Protein AF-A0AAV4YTY5-F1 (afdb_monomer)

Nearest PDB structures (foldseek):
  3g6i-assembly1_A-2  TM=3.355E-01  e=2.945E+00  Bacteroides thetaiotaomicron VPI-5482
  1taf-assembly1_B  TM=5.232E-01  e=7.689E+00  Drosophila melanogaster

Structure (mmCIF, N/CA/C/O backbone):
data_AF-A0AAV4YTY5-F1
#
_entry.id   AF-A0AAV4YTY5-F1
#
loop_
_atom_site.group_PDB
_atom_site.id
_atom_site.type_symbol
_atom_site.label_atom_id
_atom_site.label_alt_id
_atom_site.label_comp_id
_atom_site.label_asym_id
_atom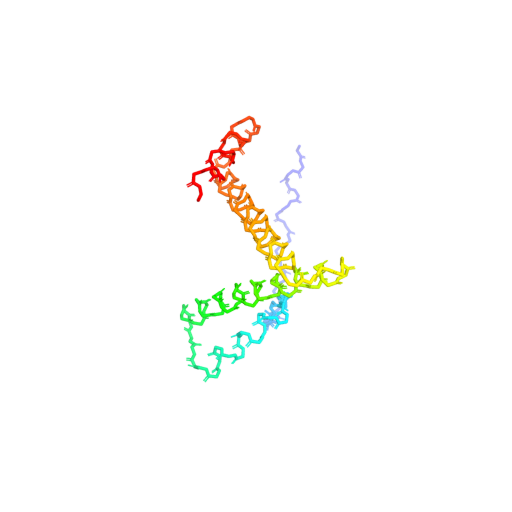_site.label_entity_id
_atom_site.label_seq_id
_atom_site.pdbx_PDB_ins_code
_atom_site.Cartn_x
_atom_site.Cartn_y
_atom_site.Cartn_z
_atom_site.occupancy
_atom_site.B_iso_or_equiv
_atom_site.auth_seq_id
_atom_site.auth_comp_id
_atom_site.auth_asym_id
_atom_site.auth_atom_id
_atom_site.pdbx_PDB_model_num
ATOM 1 N N . MET A 1 1 ? 5.985 37.096 -34.954 1.00 54.34 1 MET A N 1
ATOM 2 C CA . MET A 1 1 ? 7.313 36.922 -35.586 1.00 54.34 1 MET A CA 1
ATOM 3 C C . MET A 1 1 ? 8.450 37.209 -34.600 1.00 54.34 1 MET A C 1
ATOM 5 O O . MET A 1 1 ? 9.058 38.266 -34.652 1.00 54.34 1 MET A O 1
ATOM 9 N N . LYS A 1 2 ? 8.727 36.292 -33.664 1.00 43.59 2 LYS A N 1
ATOM 10 C CA . LYS A 1 2 ? 9.921 36.362 -32.788 1.00 43.59 2 LYS A CA 1
ATOM 11 C C . LYS A 1 2 ? 10.537 34.981 -32.494 1.00 43.59 2 LYS A C 1
ATOM 13 O O . LYS A 1 2 ? 11.501 34.878 -31.754 1.00 43.59 2 LYS A O 1
ATOM 18 N N . ARG A 1 3 ? 10.023 33.927 -33.150 1.00 52.38 3 ARG A N 1
ATOM 19 C CA . ARG A 1 3 ? 10.518 32.534 -33.108 1.00 52.38 3 ARG A CA 1
ATOM 20 C C . ARG A 1 3 ? 11.862 32.337 -33.838 1.00 52.38 3 ARG A C 1
ATOM 22 O O . ARG A 1 3 ? 12.269 31.211 -34.064 1.00 52.38 3 ARG A O 1
ATOM 29 N N . ILE A 1 4 ? 12.527 33.428 -34.221 1.00 53.62 4 ILE A N 1
ATOM 30 C CA . ILE A 1 4 ? 13.786 33.439 -34.983 1.00 53.62 4 ILE A CA 1
ATOM 31 C C . ILE A 1 4 ? 14.995 33.681 -34.054 1.00 53.62 4 ILE A C 1
ATOM 33 O O . ILE A 1 4 ? 16.130 33.455 -34.448 1.00 53.62 4 ILE A O 1
ATOM 37 N N . LEU A 1 5 ? 14.774 34.035 -32.781 1.00 43.75 5 LEU A N 1
ATOM 38 C CA . LEU A 1 5 ? 15.836 34.258 -31.793 1.00 43.75 5 LEU A CA 1
ATOM 39 C C . LEU A 1 5 ? 16.023 33.047 -30.850 1.00 43.75 5 LEU A C 1
ATOM 41 O O . LEU A 1 5 ? 16.044 33.201 -29.636 1.00 43.75 5 LEU A O 1
ATOM 45 N N . MET A 1 6 ? 16.063 31.821 -31.383 1.00 54.03 6 MET A N 1
ATOM 46 C CA . MET A 1 6 ? 16.260 30.595 -30.579 1.00 54.03 6 MET A CA 1
ATOM 47 C C . MET A 1 6 ? 17.187 29.557 -31.240 1.00 54.03 6 MET A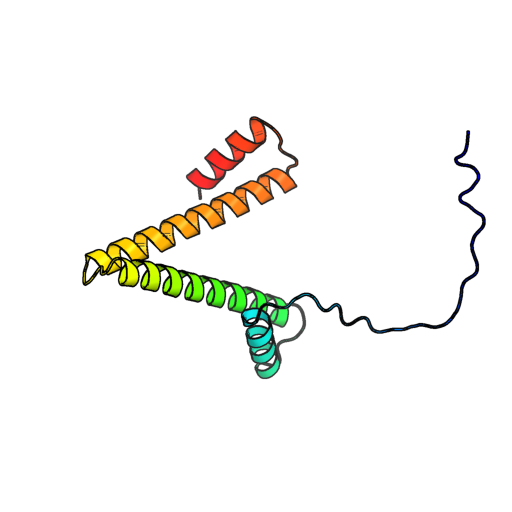 C 1
ATOM 49 O O . MET A 1 6 ? 17.064 28.366 -30.985 1.00 54.03 6 MET A O 1
ATOM 53 N N . VAL A 1 7 ? 18.124 29.983 -32.100 1.00 51.69 7 VAL A N 1
ATOM 54 C CA . VAL A 1 7 ? 19.016 29.049 -32.830 1.00 51.69 7 VAL A CA 1
ATOM 55 C C . VAL A 1 7 ? 20.488 29.505 -32.845 1.00 51.69 7 VAL A C 1
ATOM 57 O O . VAL A 1 7 ? 21.240 29.154 -33.742 1.00 51.69 7 VAL A O 1
ATOM 60 N N . LEU A 1 8 ? 20.948 30.296 -31.866 1.00 51.62 8 LEU A N 1
ATOM 61 C CA . LEU A 1 8 ? 22.332 30.813 -31.877 1.00 51.62 8 LEU A CA 1
ATOM 62 C C . LEU A 1 8 ? 23.027 30.826 -30.507 1.00 51.62 8 LEU A C 1
ATOM 64 O O . LEU A 1 8 ? 23.695 31.784 -30.135 1.00 51.62 8 LEU A O 1
ATOM 68 N N . SER A 1 9 ? 22.893 29.739 -29.748 1.00 49.25 9 SER A N 1
ATOM 69 C CA . SER A 1 9 ? 23.787 29.470 -28.613 1.00 49.25 9 SER A CA 1
ATOM 70 C C . SER A 1 9 ? 24.099 27.975 -28.530 1.00 49.25 9 SER A C 1
ATOM 72 O O . SER A 1 9 ? 23.666 27.251 -27.640 1.00 49.25 9 SER A O 1
ATOM 74 N N . LEU A 1 10 ? 24.815 27.509 -29.551 1.00 57.78 10 LEU A N 1
ATOM 75 C CA . LEU A 1 10 ? 25.596 26.279 -29.543 1.00 57.78 10 LEU A CA 1
ATOM 76 C C . LEU A 1 10 ? 27.048 26.716 -29.303 1.00 57.78 10 LEU A C 1
ATOM 78 O O . LEU A 1 10 ? 27.589 27.385 -30.176 1.00 57.78 10 LEU A O 1
ATOM 82 N N . CYS A 1 11 ? 27.600 26.424 -28.115 1.00 46.44 11 CYS A N 1
ATOM 83 C CA . CYS A 1 11 ? 29.032 26.224 -27.798 1.00 46.44 11 CYS A CA 1
ATOM 84 C C . CYS A 1 11 ? 29.306 26.369 -26.284 1.00 46.44 11 CYS A C 1
ATOM 86 O O . CYS A 1 11 ? 29.958 27.311 -25.845 1.00 46.44 11 CYS A O 1
ATOM 88 N N . VAL A 1 12 ? 28.862 25.399 -25.478 1.00 53.50 12 VAL A N 1
ATOM 89 C CA . VAL A 1 12 ? 29.547 25.063 -24.215 1.00 53.50 12 VAL A CA 1
ATOM 90 C C . VAL A 1 12 ? 29.780 23.557 -24.206 1.00 53.50 12 VAL A C 1
ATOM 92 O O . VAL A 1 12 ? 29.013 22.775 -23.655 1.00 53.50 12 VAL A O 1
ATOM 95 N N . THR A 1 13 ? 30.842 23.142 -24.888 1.00 59.75 13 THR A N 1
ATOM 96 C CA . THR A 1 13 ? 31.520 21.875 -24.625 1.00 59.75 13 THR A CA 1
ATOM 97 C C . THR A 1 13 ? 32.556 22.123 -23.535 1.00 59.75 13 THR A C 1
ATOM 99 O O . THR A 1 13 ? 33.628 22.641 -23.833 1.00 59.75 13 THR A O 1
ATOM 102 N N . VAL A 1 14 ? 32.278 21.736 -22.289 1.00 42.53 14 VAL A N 1
ATOM 103 C CA . VAL A 1 14 ? 33.346 21.294 -21.385 1.00 42.53 14 VAL A CA 1
ATOM 104 C C . VAL A 1 14 ? 32.790 20.329 -20.336 1.00 42.53 14 VAL A C 1
ATOM 106 O O . VAL A 1 14 ? 31.916 20.656 -19.543 1.00 42.53 14 VAL A O 1
ATOM 109 N N . MET A 1 15 ? 33.268 19.091 -20.432 1.00 49.72 15 MET A N 1
ATOM 110 C CA . MET A 1 15 ? 33.693 18.235 -19.327 1.00 49.72 15 MET A CA 1
ATOM 111 C C . MET A 1 15 ? 32.931 18.380 -18.000 1.00 49.72 15 MET A C 1
ATOM 113 O O . MET A 1 15 ? 33.239 19.213 -17.155 1.00 49.72 15 MET A O 1
ATOM 117 N N . GLY A 1 16 ? 31.992 17.467 -17.786 1.00 42.28 16 GLY A N 1
ATOM 118 C CA . GLY A 1 16 ? 31.318 17.298 -16.509 1.00 42.28 16 GLY A CA 1
ATOM 119 C C . GLY A 1 16 ? 30.522 16.008 -16.501 1.00 42.28 16 GLY A C 1
ATOM 120 O O . GLY A 1 16 ? 29.307 16.037 -16.347 1.00 42.28 16 GLY A O 1
ATOM 121 N N . MET A 1 17 ? 31.204 14.874 -16.691 1.00 49.19 17 MET A N 1
ATOM 122 C CA . MET A 1 17 ? 30.688 13.537 -16.378 1.00 49.1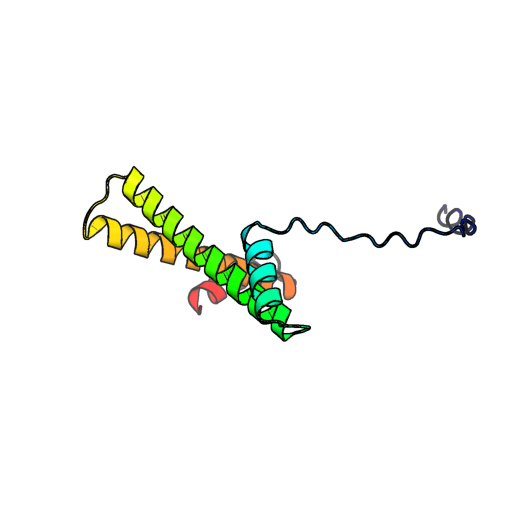9 17 MET A CA 1
ATOM 123 C C . MET A 1 17 ? 30.527 13.423 -14.850 1.00 49.19 17 MET A C 1
ATOM 125 O O . MET A 1 17 ? 31.212 12.656 -14.182 1.00 49.19 17 MET A O 1
ATOM 129 N N . GLY A 1 18 ? 29.658 14.251 -14.275 1.00 39.22 18 GLY A N 1
ATOM 130 C CA . GLY A 1 18 ? 29.126 14.040 -12.948 1.00 39.22 18 GLY A CA 1
ATOM 131 C C . GLY A 1 18 ? 28.148 12.890 -13.070 1.00 39.22 18 GLY A C 1
ATOM 132 O O . GLY A 1 18 ? 27.054 13.061 -13.604 1.00 39.22 18 GLY A O 1
ATOM 133 N N . MET A 1 19 ? 28.553 11.710 -12.602 1.00 49.56 19 MET A N 1
ATOM 134 C CA . MET A 1 19 ? 27.619 10.681 -12.165 1.00 49.56 19 MET A CA 1
ATOM 135 C C . MET A 1 19 ? 26.718 11.320 -11.109 1.00 49.56 19 MET A C 1
ATOM 137 O O . MET A 1 19 ? 27.000 11.294 -9.914 1.00 49.56 19 MET A O 1
ATOM 141 N N . GLY A 1 20 ? 25.637 11.936 -11.580 1.00 40.75 20 GLY A N 1
ATOM 142 C CA . GLY A 1 20 ? 24.466 12.199 -10.785 1.00 40.75 20 GLY A CA 1
ATOM 143 C C . GLY A 1 20 ? 23.964 10.843 -10.335 1.00 40.75 20 GLY A C 1
ATOM 144 O O . GLY A 1 20 ? 23.212 10.177 -11.045 1.00 40.75 20 GLY A O 1
ATOM 145 N N . VAL A 1 21 ? 24.392 10.421 -9.146 1.00 43.94 21 VAL A N 1
ATOM 146 C CA . VAL A 1 21 ? 23.511 9.634 -8.301 1.00 43.94 21 VAL A CA 1
ATOM 147 C C . VAL A 1 21 ? 22.249 10.474 -8.195 1.00 43.94 21 VAL A C 1
ATOM 149 O O . VAL A 1 21 ? 22.205 11.497 -7.517 1.00 43.94 21 VAL A O 1
ATOM 152 N N . ALA A 1 22 ? 21.243 10.092 -8.976 1.00 42.00 22 ALA A N 1
ATOM 153 C CA . ALA A 1 22 ? 19.888 10.519 -8.750 1.00 42.00 22 ALA A CA 1
ATOM 154 C C . ALA A 1 22 ? 19.587 10.133 -7.302 1.00 42.00 22 ALA A C 1
ATOM 156 O O . ALA A 1 22 ? 19.280 8.974 -7.014 1.00 42.00 22 ALA A O 1
ATOM 157 N N . GLN A 1 23 ? 19.719 11.092 -6.383 1.00 43.50 23 GLN A N 1
ATOM 158 C CA . GLN A 1 23 ? 19.114 11.029 -5.063 1.00 43.50 23 GLN A CA 1
ATOM 159 C C . GLN A 1 23 ? 17.606 11.113 -5.291 1.00 43.50 23 GLN A C 1
ATOM 161 O O . GLN A 1 23 ? 16.944 12.119 -5.063 1.00 43.50 23 GLN A O 1
ATOM 166 N N . SER A 1 24 ? 17.074 10.016 -5.818 1.00 45.53 24 SER A N 1
ATOM 167 C CA . SER A 1 24 ? 15.693 9.634 -5.638 1.00 45.53 24 SER A CA 1
ATOM 168 C C . SER A 1 24 ? 15.554 9.541 -4.129 1.00 45.53 24 SER A C 1
ATOM 170 O O . SER A 1 24 ? 16.303 8.782 -3.515 1.00 45.53 24 SER A O 1
ATOM 172 N N . ALA A 1 25 ? 14.696 10.358 -3.521 1.00 44.22 25 ALA A N 1
ATOM 173 C CA . ALA A 1 25 ? 14.384 10.255 -2.103 1.00 44.22 25 ALA A CA 1
ATOM 174 C C . ALA A 1 25 ? 13.873 8.830 -1.836 1.00 44.22 25 ALA A C 1
ATOM 176 O O . ALA A 1 25 ? 12.705 8.513 -2.056 1.00 44.22 25 ALA A O 1
ATOM 177 N N . THR A 1 26 ? 14.795 7.938 -1.483 1.00 55.16 26 THR A N 1
ATOM 178 C CA . THR A 1 26 ? 14.516 6.535 -1.226 1.00 55.16 26 THR A CA 1
ATOM 179 C C . THR A 1 26 ? 13.893 6.491 0.159 1.00 55.16 26 THR A C 1
ATOM 181 O O . THR A 1 26 ? 14.450 7.021 1.121 1.00 55.16 26 THR A O 1
ATOM 184 N N . SER A 1 27 ? 12.670 5.973 0.262 1.00 69.19 27 SER A N 1
ATOM 185 C CA . SER A 1 27 ? 12.040 5.789 1.567 1.00 69.19 27 SER A CA 1
ATOM 186 C C . SER A 1 27 ? 12.910 4.847 2.406 1.00 69.19 27 SER A C 1
ATOM 188 O O . SER A 1 27 ? 13.577 3.973 1.853 1.00 69.19 27 SER A O 1
ATOM 190 N N . GLY A 1 28 ? 12.908 4.987 3.738 1.00 79.06 28 GLY A N 1
ATOM 191 C CA . GLY A 1 28 ? 13.712 4.111 4.609 1.00 79.06 28 GLY A CA 1
ATOM 192 C C . GLY A 1 28 ? 13.473 2.619 4.328 1.00 79.06 28 GLY A C 1
ATOM 193 O O . GLY A 1 28 ? 14.419 1.842 4.245 1.00 79.06 28 GLY A O 1
ATOM 194 N N . ALA A 1 29 ? 12.221 2.253 4.028 1.00 82.31 29 ALA A N 1
ATOM 195 C CA . ALA A 1 29 ? 11.849 0.909 3.589 1.00 82.31 29 ALA A CA 1
ATOM 196 C C . ALA A 1 29 ? 12.518 0.495 2.266 1.00 82.31 29 ALA A C 1
ATOM 198 O O . ALA A 1 29 ? 12.949 -0.644 2.126 1.00 82.31 29 ALA A O 1
ATOM 199 N N . GLN A 1 30 ? 12.635 1.396 1.288 1.00 85.06 30 GLN A N 1
ATOM 200 C CA . GLN A 1 30 ? 13.292 1.091 0.019 1.00 85.06 30 GLN A CA 1
ATOM 201 C C . GLN A 1 30 ? 14.789 0.844 0.205 1.00 85.06 30 GLN A C 1
ATOM 203 O O . GLN A 1 30 ? 15.295 -0.144 -0.320 1.00 85.06 30 GLN A O 1
ATOM 208 N N . GLN A 1 31 ? 15.472 1.649 1.020 1.00 88.75 31 GLN A N 1
ATOM 209 C CA . GLN A 1 31 ? 16.897 1.459 1.300 1.00 88.75 31 GLN A CA 1
ATOM 210 C C . GLN A 1 31 ? 17.178 0.116 1.995 1.00 88.75 31 GLN A C 1
ATOM 212 O O . GLN A 1 31 ? 18.118 -0.595 1.637 1.00 88.75 31 GLN A O 1
ATOM 217 N N . GLU A 1 32 ? 16.325 -0.275 2.942 1.00 89.50 32 GLU A N 1
ATOM 218 C CA . GLU A 1 32 ? 16.443 -1.548 3.657 1.00 89.50 32 GLU A CA 1
ATOM 219 C C . GLU A 1 32 ? 16.130 -2.750 2.749 1.00 89.50 32 GLU A C 1
ATOM 221 O O . GLU A 1 32 ? 16.840 -3.758 2.756 1.00 89.50 32 GLU A O 1
ATOM 226 N N . CYS A 1 33 ? 15.124 -2.624 1.882 1.00 91.94 33 CYS A N 1
ATOM 227 C CA . CYS A 1 33 ? 14.812 -3.621 0.861 1.00 91.94 33 CYS A CA 1
ATOM 228 C C . CYS A 1 33 ? 15.926 -3.761 -0.190 1.00 91.94 33 CYS A C 1
ATOM 230 O O . CYS A 1 33 ? 16.203 -4.869 -0.654 1.00 91.94 33 CYS A O 1
ATOM 232 N N . GLU A 1 34 ? 16.589 -2.666 -0.566 1.00 89.94 34 GLU A N 1
ATOM 233 C CA . GLU A 1 34 ? 17.746 -2.687 -1.464 1.00 89.94 34 GLU A CA 1
ATOM 234 C C . GLU A 1 34 ? 18.968 -3.342 -0.819 1.00 89.94 34 GLU A C 1
ATOM 236 O O . GLU A 1 34 ? 19.642 -4.136 -1.480 1.00 89.94 34 GLU A O 1
ATOM 241 N N . ALA A 1 35 ? 19.217 -3.082 0.467 1.00 92.62 35 ALA A N 1
ATOM 242 C CA . ALA A 1 35 ? 20.264 -3.759 1.227 1.00 92.62 35 ALA A CA 1
ATOM 243 C C . ALA A 1 35 ? 20.002 -5.272 1.303 1.00 92.62 35 ALA A C 1
ATOM 245 O O . ALA A 1 35 ? 20.896 -6.072 1.021 1.00 92.62 35 ALA A O 1
ATOM 246 N N . GLN A 1 36 ? 18.760 -5.683 1.575 1.00 90.06 36 GLN A N 1
ATOM 247 C CA . GLN A 1 36 ? 18.371 -7.097 1.558 1.00 90.06 36 GLN A CA 1
ATOM 248 C C . GLN A 1 36 ? 18.548 -7.733 0.173 1.00 90.06 36 GLN A C 1
ATOM 250 O O . GLN A 1 36 ? 19.038 -8.860 0.066 1.00 90.06 36 GLN A O 1
ATOM 255 N N . ALA A 1 37 ? 18.207 -7.012 -0.898 1.00 90.44 37 ALA A N 1
ATOM 256 C CA . ALA A 1 37 ? 18.426 -7.481 -2.264 1.00 90.44 37 ALA A CA 1
ATOM 257 C C . ALA A 1 37 ? 19.921 -7.661 -2.577 1.00 90.44 37 ALA A C 1
ATOM 259 O O . ALA A 1 37 ? 20.299 -8.638 -3.227 1.00 90.44 37 ALA A O 1
ATOM 260 N N . ALA A 1 38 ? 20.769 -6.752 -2.084 1.00 90.19 38 ALA A N 1
ATOM 261 C CA . ALA A 1 38 ? 22.219 -6.810 -2.247 1.00 90.19 38 ALA A CA 1
ATOM 262 C C . ALA A 1 38 ? 22.841 -7.988 -1.478 1.00 90.19 38 ALA A C 1
ATOM 264 O O . ALA A 1 38 ? 23.660 -8.714 -2.042 1.00 90.19 38 ALA A O 1
ATOM 265 N N . VAL A 1 39 ? 22.395 -8.249 -0.242 1.00 93.12 39 VAL A N 1
ATOM 266 C CA . VAL A 1 39 ? 22.793 -9.440 0.537 1.00 93.12 39 VAL A CA 1
ATOM 267 C C . VAL A 1 39 ? 22.401 -10.726 -0.194 1.00 93.12 39 VAL A C 1
ATOM 269 O O . VAL A 1 39 ? 23.176 -11.678 -0.251 1.00 93.12 39 VAL A O 1
ATOM 272 N N . LYS A 1 40 ? 21.227 -10.736 -0.835 1.00 88.25 40 LYS A N 1
ATOM 273 C CA . LYS A 1 40 ? 20.743 -11.845 -1.674 1.00 88.25 40 LYS A CA 1
ATOM 274 C C . LYS A 1 40 ? 21.428 -11.916 -3.050 1.00 88.25 40 LYS A C 1
ATOM 276 O O . LYS A 1 40 ? 21.091 -12.800 -3.833 1.00 88.25 40 LYS A O 1
ATOM 281 N N . LYS A 1 41 ? 22.359 -10.999 -3.357 1.00 92.88 41 LYS A N 1
ATOM 282 C CA . LYS A 1 41 ? 23.043 -10.854 -4.657 1.00 92.88 41 LYS A CA 1
ATOM 283 C C . LYS A 1 41 ? 22.076 -10.785 -5.848 1.00 92.88 41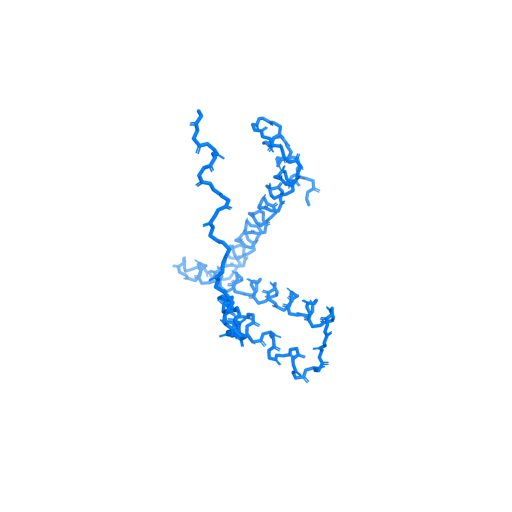 LYS A C 1
ATOM 285 O O . LYS A 1 41 ? 22.396 -11.235 -6.947 1.00 92.88 41 LYS A O 1
ATOM 290 N N . LEU A 1 42 ? 20.888 -10.219 -5.642 1.00 89.81 42 LEU A N 1
ATOM 291 C CA . LEU A 1 42 ? 19.918 -10.032 -6.715 1.00 89.81 42 LEU A CA 1
ATOM 292 C C . LEU A 1 42 ? 20.356 -8.855 -7.588 1.00 89.81 42 LEU A C 1
ATOM 294 O O . LEU A 1 42 ? 20.648 -7.769 -7.087 1.00 89.81 42 LEU A O 1
ATOM 298 N N . ALA A 1 43 ? 20.358 -9.060 -8.902 1.00 90.69 43 ALA A N 1
ATOM 299 C CA . ALA A 1 43 ? 20.699 -8.044 -9.891 1.00 90.69 43 ALA A CA 1
ATOM 300 C C . ALA A 1 43 ? 19.596 -7.912 -10.951 1.00 90.69 43 ALA A C 1
ATOM 302 O O . ALA A 1 43 ? 18.720 -8.774 -11.080 1.00 90.69 43 ALA A O 1
ATOM 303 N N . GLY A 1 44 ? 19.627 -6.809 -11.702 1.00 90.50 44 GLY A N 1
ATOM 304 C CA . GLY A 1 44 ? 18.705 -6.557 -12.812 1.00 90.50 44 GLY A CA 1
ATOM 305 C C . GLY A 1 44 ? 17.228 -6.647 -12.410 1.00 90.50 44 GLY A C 1
ATOM 306 O O . GLY A 1 44 ? 16.826 -6.171 -11.346 1.00 90.50 44 GLY A O 1
ATOM 307 N N . ALA A 1 45 ? 16.414 -7.284 -13.256 1.00 90.50 45 ALA A N 1
ATOM 308 C CA . ALA A 1 45 ? 14.973 -7.420 -13.038 1.00 90.50 45 ALA A CA 1
ATOM 309 C C . ALA A 1 45 ? 14.623 -8.120 -11.711 1.00 90.50 45 ALA A C 1
ATOM 311 O O . ALA A 1 45 ? 13.664 -7.724 -11.050 1.00 90.50 45 ALA A O 1
ATOM 312 N N . ALA A 1 46 ? 15.426 -9.099 -11.274 1.00 88.44 46 ALA A N 1
ATOM 313 C CA . ALA A 1 46 ? 15.196 -9.816 -10.020 1.00 88.44 46 ALA A CA 1
ATOM 314 C C . ALA A 1 46 ? 15.358 -8.903 -8.794 1.00 88.44 46 ALA A C 1
ATOM 316 O O . ALA A 1 46 ? 14.537 -8.966 -7.876 1.00 88.44 46 ALA A O 1
ATOM 317 N N . LYS A 1 47 ? 16.358 -8.003 -8.807 1.00 91.44 47 LYS A N 1
ATOM 318 C CA . LYS A 1 47 ? 16.511 -6.962 -7.774 1.00 91.44 47 LYS A CA 1
ATOM 319 C C . LYS A 1 47 ? 15.267 -6.080 -7.739 1.00 91.44 47 LYS A C 1
ATOM 321 O O . LYS A 1 47 ? 14.667 -5.913 -6.683 1.00 91.44 47 LYS A O 1
ATOM 326 N N . THR A 1 48 ? 14.853 -5.555 -8.891 1.00 90.88 48 THR A N 1
ATOM 327 C CA . THR A 1 48 ? 13.705 -4.642 -8.986 1.00 90.88 48 THR A CA 1
ATOM 328 C C . THR A 1 48 ? 12.409 -5.295 -8.508 1.00 90.88 48 THR A C 1
ATOM 330 O O . THR A 1 48 ? 11.662 -4.683 -7.745 1.00 90.88 48 THR A O 1
ATOM 333 N N . SER A 1 49 ? 12.139 -6.547 -8.890 1.00 92.00 49 SER A N 1
ATOM 334 C CA . SER A 1 49 ? 10.949 -7.269 -8.426 1.00 92.00 49 SER A CA 1
ATOM 335 C C . SER A 1 49 ? 10.985 -7.569 -6.928 1.00 92.00 49 SER A C 1
ATOM 337 O O . SER A 1 49 ? 9.953 -7.438 -6.267 1.00 92.00 49 SER A O 1
ATOM 339 N N . PHE A 1 50 ? 12.147 -7.943 -6.384 1.00 93.94 50 PHE A N 1
ATOM 340 C CA . PHE A 1 50 ? 12.302 -8.185 -4.950 1.00 93.94 50 PHE A CA 1
ATOM 341 C C . PHE A 1 50 ? 12.111 -6.902 -4.145 1.00 93.94 50 PHE A C 1
ATOM 343 O O . PHE A 1 50 ? 11.278 -6.876 -3.244 1.00 93.94 50 PHE A O 1
ATOM 350 N N . VAL A 1 51 ? 12.819 -5.828 -4.503 1.00 92.88 51 VAL A N 1
ATOM 351 C CA . VAL A 1 51 ? 12.709 -4.531 -3.822 1.00 92.88 51 VAL A CA 1
ATOM 352 C C . VAL A 1 51 ? 11.279 -4.010 -3.926 1.00 92.88 51 VAL A C 1
ATOM 354 O O . VAL A 1 51 ? 10.696 -3.631 -2.916 1.00 92.88 51 VAL A O 1
ATOM 357 N N . GLY A 1 52 ? 10.659 -4.088 -5.107 1.00 91.38 52 GLY A N 1
ATOM 358 C CA . GLY A 1 52 ? 9.270 -3.675 -5.302 1.00 91.38 52 GLY A CA 1
ATOM 359 C C . GLY A 1 52 ? 8.270 -4.462 -4.448 1.00 91.38 52 GLY A C 1
ATOM 360 O O . GLY A 1 52 ? 7.338 -3.870 -3.901 1.00 91.38 52 GLY A O 1
ATOM 361 N N . LYS A 1 53 ? 8.454 -5.782 -4.293 1.00 89.25 53 LYS A N 1
ATOM 362 C CA . LYS A 1 53 ? 7.641 -6.597 -3.370 1.00 89.25 53 LYS A CA 1
ATOM 363 C C . LYS A 1 53 ? 7.915 -6.242 -1.912 1.00 89.25 53 LYS A C 1
ATOM 365 O O . LYS A 1 53 ? 6.964 -6.048 -1.167 1.00 89.25 53 LYS A O 1
ATOM 370 N N . CYS A 1 54 ? 9.180 -6.129 -1.529 1.00 92.56 54 CYS A N 1
ATOM 371 C CA . CYS A 1 54 ? 9.596 -5.820 -0.167 1.00 92.56 54 CYS A CA 1
ATOM 372 C C . CYS A 1 54 ? 9.054 -4.459 0.295 1.00 92.56 54 CYS A C 1
ATOM 374 O O . CYS A 1 54 ? 8.469 -4.365 1.366 1.00 92.56 54 CYS A O 1
ATOM 376 N N . VAL A 1 55 ? 9.125 -3.422 -0.544 1.00 90.88 55 VAL A N 1
ATOM 377 C CA . VAL A 1 55 ? 8.573 -2.093 -0.224 1.00 90.88 55 VAL A CA 1
ATOM 378 C C . VAL A 1 55 ? 7.049 -2.129 -0.086 1.00 90.88 55 VAL A C 1
ATOM 380 O O . VAL A 1 55 ? 6.489 -1.464 0.789 1.00 90.88 55 VAL A O 1
ATOM 383 N N . LYS A 1 56 ? 6.363 -2.916 -0.926 1.00 86.44 56 LYS A N 1
ATOM 384 C CA . LYS A 1 56 ? 4.913 -3.133 -0.805 1.00 86.44 56 LYS A CA 1
ATOM 385 C C . LYS A 1 56 ? 4.548 -3.833 0.499 1.00 86.44 56 LYS A C 1
ATOM 387 O O . LYS A 1 56 ? 3.598 -3.414 1.152 1.00 86.44 56 LYS A O 1
ATOM 392 N N . ASP A 1 57 ? 5.301 -4.858 0.874 1.00 85.50 57 ASP A N 1
ATOM 393 C CA . ASP A 1 57 ? 5.089 -5.607 2.111 1.00 85.50 57 ASP A CA 1
ATOM 394 C C . ASP A 1 57 ? 5.371 -4.749 3.354 1.00 85.50 57 ASP A C 1
ATOM 396 O O . ASP A 1 57 ? 4.536 -4.653 4.253 1.00 85.50 57 ASP A O 1
ATOM 400 N N . ALA A 1 58 ? 6.475 -3.999 3.342 1.00 85.44 58 ALA A N 1
ATOM 401 C CA . ALA A 1 58 ? 6.807 -3.032 4.383 1.00 85.44 58 ALA A CA 1
ATOM 402 C C . ALA A 1 58 ? 5.719 -1.954 4.526 1.00 85.44 58 ALA A C 1
ATOM 404 O O . ALA A 1 58 ? 5.323 -1.610 5.638 1.00 85.44 58 ALA A O 1
ATOM 405 N N . SER A 1 59 ? 5.173 -1.461 3.409 1.00 83.25 59 SER A N 1
ATOM 406 C CA . SER A 1 59 ? 4.051 -0.512 3.427 1.00 83.25 59 SER A CA 1
ATOM 407 C C . SER A 1 59 ? 2.769 -1.134 3.987 1.00 83.25 59 SER A C 1
ATOM 409 O O . SER A 1 59 ? 2.050 -0.473 4.735 1.00 83.25 59 SER A O 1
ATOM 411 N N . ALA A 1 60 ? 2.472 -2.394 3.659 1.00 80.19 60 ALA A N 1
ATOM 412 C CA . ALA A 1 60 ? 1.320 -3.111 4.207 1.00 80.19 60 ALA A CA 1
ATOM 413 C C . ALA A 1 60 ? 1.457 -3.323 5.725 1.00 80.19 60 ALA A C 1
ATOM 415 O O . ALA A 1 60 ? 0.509 -3.077 6.472 1.00 80.19 60 ALA A O 1
ATOM 416 N N . SER A 1 61 ? 2.653 -3.692 6.182 1.00 81.25 61 SER A N 1
ATOM 417 C CA . SER A 1 61 ? 2.978 -3.850 7.602 1.00 81.25 61 SER A CA 1
ATOM 418 C C . SER A 1 61 ? 2.891 -2.522 8.358 1.00 81.25 61 SER A C 1
ATOM 420 O O . SER A 1 61 ? 2.268 -2.453 9.417 1.00 81.25 61 SER A O 1
ATOM 422 N N . ALA A 1 62 ? 3.411 -1.434 7.783 1.00 85.19 62 ALA A N 1
ATOM 423 C CA . ALA A 1 62 ? 3.281 -0.097 8.358 1.00 85.19 62 ALA A CA 1
ATOM 424 C C . ALA A 1 62 ? 1.807 0.328 8.483 1.00 85.19 62 ALA A C 1
ATOM 426 O O . ALA A 1 62 ? 1.400 0.834 9.529 1.00 85.19 62 ALA A O 1
ATOM 427 N N . LYS A 1 63 ? 0.977 0.068 7.462 1.00 84.00 63 LYS A N 1
ATOM 428 C CA . LYS A 1 63 ? -0.475 0.324 7.510 1.00 84.00 63 LYS A CA 1
ATOM 429 C C . LYS A 1 63 ? -1.165 -0.485 8.612 1.00 84.00 63 LYS A C 1
ATOM 431 O O . LYS A 1 63 ? -1.979 0.073 9.346 1.00 84.00 63 LYS A O 1
ATOM 436 N N . ALA A 1 64 ? -0.810 -1.760 8.780 1.00 84.69 64 ALA A N 1
ATOM 437 C CA . ALA A 1 64 ? -1.301 -2.585 9.885 1.00 84.69 64 ALA A CA 1
ATOM 438 C C . ALA A 1 64 ? -0.955 -1.974 11.245 1.00 84.69 64 ALA A C 1
ATOM 440 O O . ALA A 1 64 ? -1.859 -1.754 12.052 1.00 84.69 64 ALA A O 1
ATOM 441 N N . SER A 1 65 ? 0.301 -1.584 11.463 1.00 87.06 65 SER A N 1
ATOM 442 C CA . SER A 1 65 ? 0.713 -0.928 12.707 1.00 87.06 65 SER A CA 1
ATOM 443 C C . SER A 1 65 ? 0.006 0.411 12.949 1.00 87.06 65 SER A C 1
ATOM 445 O O . SER A 1 65 ? -0.349 0.714 14.088 1.00 87.06 65 SER A O 1
ATOM 447 N N . GLN A 1 66 ? -0.256 1.202 11.904 1.00 89.62 66 GLN A N 1
ATOM 448 C CA . GLN A 1 66 ? -1.027 2.447 12.015 1.00 89.62 66 GLN A CA 1
ATOM 449 C C . GLN A 1 66 ? -2.485 2.178 12.415 1.00 89.62 66 GLN A C 1
ATOM 451 O O . GLN A 1 66 ? -3.011 2.842 13.309 1.00 89.62 66 GLN A O 1
ATOM 456 N N . CYS A 1 67 ? -3.126 1.174 11.810 1.00 91.88 67 CYS A N 1
ATOM 457 C CA . CYS A 1 67 ? -4.475 0.746 12.182 1.00 91.88 67 CYS A CA 1
ATOM 458 C C . CYS A 1 67 ? -4.533 0.216 13.623 1.00 91.88 67 CYS A C 1
ATOM 460 O O . CYS A 1 67 ? -5.494 0.490 14.344 1.00 91.88 67 CYS A O 1
ATOM 462 N N . GLU A 1 68 ? -3.507 -0.514 14.063 1.00 90.94 68 GLU A N 1
ATOM 463 C CA . GLU A 1 68 ? -3.395 -0.983 15.444 1.00 90.94 68 GLU A CA 1
ATOM 464 C C . GLU A 1 68 ? -3.189 0.156 16.444 1.00 90.94 68 GLU A C 1
ATOM 466 O O . GLU A 1 68 ? -3.838 0.150 17.492 1.00 90.94 68 GLU A O 1
ATOM 471 N N . LYS A 1 69 ? -2.343 1.145 16.122 1.00 92.50 69 LYS A N 1
ATOM 472 C CA . LYS A 1 69 ? -2.180 2.359 16.936 1.00 92.50 69 LYS A CA 1
ATOM 473 C C . LYS A 1 69 ? -3.490 3.125 17.044 1.00 92.50 69 LYS A C 1
ATOM 475 O O . LYS A 1 69 ? -3.945 3.358 18.153 1.00 92.50 69 LYS A O 1
ATOM 480 N N . ALA A 1 70 ? -4.162 3.382 15.923 1.00 91.06 70 ALA A N 1
ATOM 481 C CA . ALA A 1 70 ? -5.456 4.060 15.921 1.00 91.06 70 ALA A CA 1
ATOM 482 C C . ALA A 1 70 ? -6.521 3.307 16.745 1.00 91.06 70 ALA A C 1
ATOM 484 O O . ALA A 1 70 ? -7.369 3.931 17.387 1.00 91.06 70 ALA A O 1
ATOM 485 N N . ALA A 1 71 ? -6.477 1.969 16.767 1.00 90.44 71 ALA A N 1
ATOM 486 C CA . ALA A 1 71 ? -7.333 1.169 17.639 1.00 90.44 71 ALA A CA 1
ATOM 487 C C . ALA A 1 71 ? -6.963 1.333 19.125 1.00 90.44 71 ALA A C 1
ATOM 489 O O . ALA A 1 71 ? -7.853 1.465 19.968 1.00 90.44 71 ALA A O 1
ATOM 490 N N . ALA A 1 72 ? -5.665 1.349 19.442 1.00 91.31 72 ALA A N 1
ATOM 491 C CA .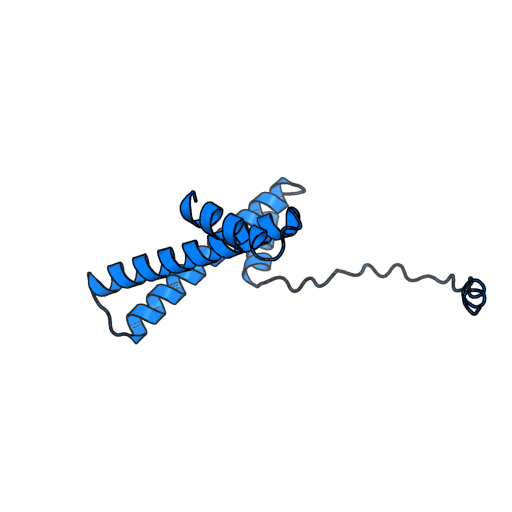 ALA A 1 72 ? -5.151 1.543 20.795 1.00 91.31 72 ALA A CA 1
ATOM 492 C C . ALA A 1 72 ? -5.426 2.959 21.335 1.00 91.31 72 ALA A C 1
ATOM 494 O O . ALA A 1 72 ? -5.837 3.094 22.486 1.00 91.31 72 ALA A O 1
ATOM 495 N N . ASP A 1 73 ? -5.302 3.994 20.501 1.00 93.06 73 ASP A N 1
ATOM 496 C CA . ASP A 1 73 ? -5.641 5.386 20.833 1.00 93.06 73 ASP A CA 1
ATOM 497 C C . ASP A 1 73 ? -7.132 5.528 21.163 1.00 93.06 73 ASP A C 1
ATOM 499 O O . ASP A 1 73 ? -7.525 6.256 22.075 1.00 93.06 73 ASP A O 1
ATOM 503 N N . LYS A 1 74 ? -7.977 4.751 20.476 1.00 90.38 74 LYS A N 1
ATOM 504 C CA . LYS A 1 74 ? -9.409 4.620 20.780 1.00 90.38 74 LYS A CA 1
ATOM 505 C C . LYS A 1 74 ? -9.705 3.697 21.967 1.00 90.38 74 LYS A C 1
ATOM 507 O O . LYS A 1 74 ? -10.875 3.440 22.247 1.00 90.38 74 LYS A O 1
ATOM 512 N N . LYS A 1 75 ? -8.672 3.196 22.656 1.00 93.19 75 LYS A N 1
ATOM 513 C CA . LYS A 1 75 ? -8.755 2.245 23.777 1.00 93.19 75 LYS A CA 1
ATOM 514 C C . LYS A 1 75 ? -9.580 0.994 23.443 1.00 93.19 75 LYS A C 1
ATOM 516 O O . LYS A 1 75 ? -10.210 0.405 24.319 1.00 93.19 75 LYS A O 1
ATOM 521 N N . LEU A 1 76 ? -9.589 0.578 22.175 1.00 90.38 76 LEU A N 1
ATOM 522 C CA . LEU A 1 76 ? -10.290 -0.627 21.746 1.00 90.38 76 LEU A CA 1
ATOM 523 C C . LEU A 1 76 ? -9.479 -1.858 22.157 1.00 90.38 76 LEU A C 1
ATOM 525 O O . LEU A 1 76 ? -8.288 -1.958 21.864 1.00 90.38 76 LEU A O 1
ATOM 529 N N . ALA A 1 77 ? -10.141 -2.819 22.796 1.00 90.94 77 ALA A N 1
ATOM 530 C CA . ALA A 1 77 ? -9.553 -4.088 23.215 1.00 90.94 77 ALA A CA 1
ATOM 531 C C . ALA A 1 77 ? -10.360 -5.280 22.674 1.00 90.94 77 ALA A C 1
ATOM 533 O O . ALA A 1 77 ? -11.503 -5.135 22.230 1.00 90.94 77 ALA A O 1
ATOM 534 N N . GLY A 1 78 ? -9.746 -6.465 22.681 1.00 90.38 78 GLY A N 1
ATOM 535 C CA . GLY A 1 78 ? -10.392 -7.717 22.276 1.00 90.38 78 GLY A CA 1
ATOM 536 C C . GLY A 1 78 ? -10.981 -7.677 20.860 1.00 90.38 78 GLY A C 1
ATOM 537 O O . GLY A 1 78 ? -10.361 -7.182 19.915 1.00 90.38 78 GLY A O 1
ATOM 538 N N . ALA A 1 79 ? -12.204 -8.188 20.707 1.00 90.56 79 ALA A N 1
ATOM 539 C CA . ALA A 1 79 ? -12.886 -8.285 19.414 1.00 90.56 79 ALA A CA 1
ATOM 540 C C . ALA A 1 79 ? -13.116 -6.921 18.730 1.00 90.56 79 ALA A C 1
ATOM 542 O O . ALA A 1 79 ? -13.095 -6.837 17.497 1.00 90.56 79 ALA A O 1
ATOM 543 N N . ALA A 1 80 ? -13.287 -5.846 19.510 1.00 89.62 80 ALA A N 1
ATOM 544 C CA . ALA A 1 80 ? -13.474 -4.496 18.982 1.00 89.62 80 ALA A CA 1
ATOM 545 C C . ALA A 1 80 ? -12.192 -3.964 18.325 1.00 89.62 80 ALA A C 1
ATOM 547 O O . ALA A 1 80 ? -12.259 -3.397 17.232 1.00 89.62 80 ALA A O 1
ATOM 548 N N . LYS A 1 81 ? -11.021 -4.222 18.934 1.00 91.31 81 LYS A N 1
ATOM 549 C CA . LYS A 1 81 ? -9.717 -3.913 18.323 1.00 91.31 81 LYS A CA 1
ATOM 550 C C . LYS A 1 81 ? -9.582 -4.635 16.984 1.00 91.31 81 LYS A C 1
ATOM 552 O O . LYS A 1 81 ? -9.297 -4.001 15.974 1.00 91.31 81 LYS A O 1
ATOM 557 N N . ASN A 1 82 ? -9.833 -5.945 16.966 1.00 91.31 82 ASN A N 1
ATOM 558 C CA . ASN A 1 82 ? -9.655 -6.754 15.760 1.00 91.31 82 ASN A CA 1
ATOM 559 C C . ASN A 1 82 ? -10.587 -6.308 14.619 1.00 91.31 82 ASN A C 1
ATOM 561 O O . ASN A 1 82 ? -10.153 -6.155 13.480 1.00 91.31 82 ASN A O 1
ATOM 565 N N . SER A 1 83 ? -11.853 -6.014 14.936 1.00 92.38 83 SER A N 1
ATOM 566 C CA . SER A 1 83 ? -12.824 -5.515 13.953 1.00 92.38 83 SER A CA 1
ATOM 567 C C . SER A 1 83 ? -12.440 -4.142 13.403 1.00 92.38 83 SER A C 1
ATOM 569 O O . SER A 1 83 ? -12.580 -3.903 12.204 1.00 92.38 83 SER A O 1
ATOM 571 N N . PHE A 1 84 ? -11.927 -3.246 14.253 1.00 93.69 84 PHE A N 1
ATOM 572 C CA . PHE A 1 84 ? -11.458 -1.933 13.818 1.00 93.69 84 PHE A CA 1
ATOM 573 C C . PHE A 1 84 ? -10.239 -2.046 12.904 1.00 93.69 84 PHE A C 1
ATOM 575 O O . PHE A 1 84 ? -10.233 -1.440 11.837 1.00 93.69 84 PHE A O 1
ATOM 582 N N . VAL A 1 85 ? -9.238 -2.844 13.283 1.00 91.88 85 VAL A N 1
ATOM 583 C CA . VAL A 1 85 ? -8.027 -3.045 12.473 1.00 91.88 85 VAL A CA 1
ATOM 584 C C . VAL A 1 85 ? -8.388 -3.651 11.116 1.00 91.88 85 VAL A C 1
ATOM 586 O O . VAL A 1 85 ? -7.983 -3.115 10.088 1.00 91.88 85 VAL A O 1
ATOM 589 N N . GLN A 1 86 ? -9.234 -4.685 11.088 1.00 91.00 86 GLN A N 1
ATOM 590 C CA . GLN A 1 86 ? -9.755 -5.267 9.844 1.00 91.00 86 GLN A CA 1
ATOM 591 C C . GLN A 1 86 ? -10.475 -4.230 8.971 1.00 91.00 86 GLN A C 1
ATOM 593 O O . GLN A 1 86 ? -10.228 -4.134 7.768 1.00 91.00 86 GLN A O 1
ATOM 598 N N . LYS A 1 87 ? -11.352 -3.414 9.569 1.00 90.25 87 LYS A N 1
ATOM 599 C CA . LYS A 1 87 ? -12.081 -2.365 8.844 1.00 90.25 87 LYS A CA 1
ATOM 600 C C . LYS A 1 87 ? -11.141 -1.282 8.314 1.00 90.25 87 LYS A C 1
ATOM 602 O O . LYS A 1 87 ? -11.308 -0.843 7.178 1.00 90.25 87 LYS A O 1
ATOM 607 N N . CYS A 1 88 ? -10.161 -0.877 9.113 1.00 92.38 88 CYS A N 1
ATOM 608 C CA . CYS A 1 88 ? -9.139 0.096 8.753 1.00 92.38 88 CYS A CA 1
ATOM 609 C C . CYS A 1 88 ? -8.327 -0.399 7.551 1.00 92.38 88 CYS A C 1
ATOM 611 O O . CYS A 1 88 ? -8.297 0.274 6.524 1.00 92.38 88 CYS A O 1
ATOM 613 N N . LEU A 1 89 ? -7.809 -1.629 7.608 1.00 89.44 89 LEU A N 1
ATOM 614 C CA . LEU A 1 89 ? -7.051 -2.222 6.505 1.00 89.44 89 LEU A CA 1
ATOM 615 C C . LEU A 1 89 ? -7.881 -2.379 5.236 1.00 89.44 89 LEU A C 1
ATOM 617 O O . LEU A 1 89 ? -7.401 -2.097 4.141 1.00 89.44 89 LEU A O 1
ATOM 621 N N . LYS A 1 90 ? -9.146 -2.783 5.364 1.00 86.44 90 LYS A N 1
ATOM 622 C CA . LYS A 1 90 ? -10.046 -2.919 4.215 1.00 86.44 90 LYS A CA 1
ATOM 623 C C . LYS A 1 90 ? -10.406 -1.573 3.583 1.00 86.44 90 LYS A C 1
ATOM 625 O O . LYS A 1 90 ? -10.544 -1.491 2.366 1.00 86.44 90 LYS A O 1
ATOM 630 N N . THR A 1 91 ? -10.545 -0.527 4.393 1.00 85.62 91 THR A N 1
ATOM 631 C CA . THR A 1 91 ? -10.813 0.837 3.912 1.00 85.62 91 THR A CA 1
ATOM 632 C C . THR A 1 91 ? -9.587 1.404 3.203 1.00 85.62 91 THR A C 1
ATOM 634 O O . THR A 1 91 ? -9.711 1.979 2.125 1.00 85.62 91 THR A O 1
ATOM 637 N N . ASP A 1 92 ? -8.399 1.170 3.753 1.00 82.88 92 ASP A N 1
ATOM 638 C CA . ASP A 1 92 ? -7.140 1.592 3.144 1.00 82.88 92 ASP A CA 1
ATOM 639 C C . ASP A 1 92 ? -6.857 0.833 1.835 1.00 82.88 92 ASP A C 1
ATOM 641 O O . ASP A 1 92 ? -6.500 1.432 0.824 1.00 82.88 92 ASP A O 1
ATOM 645 N N . ALA A 1 93 ? -7.143 -0.473 1.794 1.00 81.69 93 ALA A N 1
ATOM 646 C CA . ALA A 1 93 ? -7.088 -1.265 0.566 1.00 81.69 93 ALA A CA 1
ATOM 647 C C . ALA A 1 93 ? -8.070 -0.756 -0.505 1.00 81.69 93 ALA A C 1
ATOM 649 O O . ALA A 1 93 ? -7.738 -0.740 -1.690 1.00 81.69 93 ALA A O 1
ATOM 650 N N . ALA A 1 94 ? -9.265 -0.304 -0.106 1.00 82.00 94 ALA A N 1
ATOM 651 C CA . ALA A 1 94 ? -10.218 0.317 -1.023 1.00 82.00 94 ALA A CA 1
ATOM 652 C C . ALA A 1 94 ? -9.715 1.671 -1.554 1.00 82.00 94 ALA A C 1
ATOM 654 O O . ALA A 1 94 ? -9.910 1.967 -2.732 1.00 82.00 94 ALA A O 1
ATOM 655 N N . ALA A 1 95 ? -9.027 2.464 -0.726 1.00 83.75 95 ALA A N 1
ATOM 656 C CA . ALA A 1 95 ? -8.390 3.712 -1.150 1.00 83.75 95 ALA A CA 1
ATOM 657 C C . ALA A 1 95 ? -7.224 3.461 -2.123 1.00 83.75 95 ALA A C 1
ATOM 659 O O . ALA A 1 95 ? -7.124 4.126 -3.154 1.00 83.75 95 ALA A O 1
ATOM 660 N N . ASP A 1 96 ? -6.394 2.450 -1.856 1.00 84.50 96 ASP A N 1
ATOM 661 C CA . ASP A 1 96 ? -5.309 2.026 -2.749 1.00 84.50 96 ASP A CA 1
ATOM 662 C C . ASP A 1 96 ? -5.866 1.543 -4.100 1.00 84.50 96 ASP A C 1
ATOM 664 O O . ASP A 1 96 ? -5.392 1.938 -5.168 1.00 84.50 96 ASP A O 1
ATOM 668 N N . LYS A 1 97 ? -6.961 0.769 -4.071 1.00 86.44 97 LYS A N 1
ATOM 669 C CA . LYS A 1 97 ? -7.676 0.356 -5.284 1.00 86.44 97 LYS A CA 1
ATOM 670 C C . LYS A 1 97 ? -8.252 1.552 -6.037 1.00 86.44 97 LYS A C 1
ATOM 672 O O . LYS A 1 97 ? -8.131 1.600 -7.259 1.00 86.44 97 LYS A O 1
ATOM 677 N N . ALA A 1 98 ? -8.846 2.518 -5.340 1.00 87.94 98 ALA A N 1
ATOM 678 C CA . ALA A 1 98 ? -9.345 3.741 -5.956 1.00 87.94 98 ALA A CA 1
ATOM 679 C C . ALA A 1 98 ? -8.215 4.501 -6.663 1.00 87.94 98 ALA A C 1
ATOM 681 O O . ALA A 1 98 ? -8.359 4.811 -7.843 1.00 87.94 98 ALA A O 1
ATOM 682 N N . ALA A 1 99 ? -7.060 4.681 -6.017 1.00 89.94 99 ALA A N 1
ATOM 683 C CA . ALA A 1 99 ? -5.888 5.313 -6.625 1.00 89.94 99 ALA A CA 1
ATOM 684 C C . ALA A 1 99 ? -5.376 4.548 -7.863 1.00 89.94 99 ALA A C 1
ATOM 686 O O . ALA A 1 99 ? -5.044 5.156 -8.885 1.00 89.94 99 ALA A O 1
ATOM 687 N N . GLN A 1 100 ? -5.367 3.211 -7.824 1.00 89.94 100 GLN A N 1
ATOM 688 C CA . GLN A 1 100 ? -5.025 2.383 -8.988 1.00 89.94 100 GLN A CA 1
ATOM 689 C C . GLN A 1 100 ? -6.033 2.559 -10.135 1.00 89.94 100 GLN A C 1
ATOM 691 O O . GLN A 1 100 ? -5.637 2.696 -11.294 1.00 89.94 100 GLN A O 1
ATOM 696 N N . CYS A 1 101 ? -7.329 2.607 -9.821 1.00 94.12 101 CYS A N 1
ATOM 697 C CA . CYS A 1 101 ? -8.392 2.867 -10.788 1.00 94.12 101 CYS A CA 1
ATOM 698 C C . CYS A 1 101 ? -8.301 4.281 -11.383 1.00 94.12 101 CYS A C 1
ATOM 700 O O . CYS A 1 101 ? -8.521 4.456 -12.582 1.00 94.12 101 CYS A O 1
ATOM 702 N N . GLU A 1 102 ? -7.930 5.283 -10.584 1.00 92.69 102 GLU A N 1
ATOM 703 C CA . GLU A 1 102 ? -7.677 6.645 -11.057 1.00 92.69 102 GLU A CA 1
ATOM 704 C C . GLU A 1 102 ? -6.487 6.710 -12.007 1.00 92.69 102 GLU A C 1
ATOM 706 O O . GLU A 1 102 ? -6.587 7.332 -13.068 1.00 92.69 102 G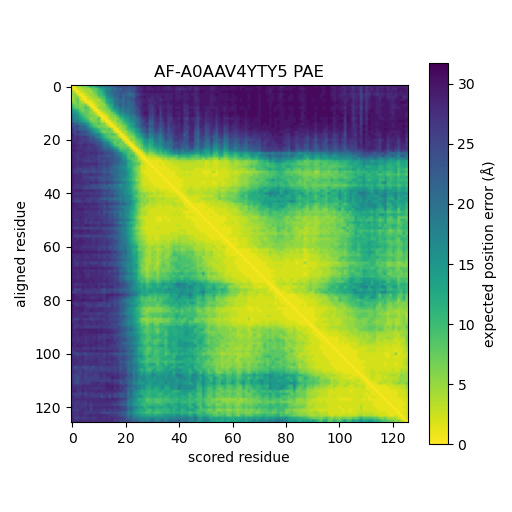LU A O 1
ATOM 711 N N . LYS A 1 103 ? -5.383 6.033 -11.669 1.00 93.56 103 LYS A N 1
ATOM 712 C CA . LYS A 1 103 ? -4.213 5.952 -12.544 1.00 93.56 103 LYS A CA 1
ATOM 713 C C . LYS A 1 103 ? -4.563 5.264 -13.863 1.00 93.56 103 LYS A C 1
ATOM 715 O O . LYS A 1 103 ? -4.251 5.797 -14.922 1.00 93.56 103 LYS A O 1
ATOM 720 N N . ALA A 1 104 ? -5.280 4.141 -13.816 1.00 93.00 104 ALA A N 1
ATOM 721 C CA . ALA A 1 104 ? -5.739 3.441 -15.015 1.00 93.00 104 ALA A CA 1
ATOM 722 C C . ALA A 1 104 ? -6.674 4.309 -15.881 1.00 93.00 104 ALA A C 1
ATOM 724 O O . ALA A 1 104 ? -6.603 4.259 -17.111 1.00 93.00 104 ALA A O 1
ATOM 725 N N . ALA A 1 105 ? -7.522 5.134 -15.260 1.00 92.12 105 ALA A N 1
ATOM 726 C CA . ALA A 1 105 ? -8.350 6.100 -15.977 1.00 92.12 105 ALA A CA 1
ATOM 727 C C . ALA A 1 105 ? -7.507 7.209 -16.631 1.00 92.12 105 ALA A C 1
ATOM 729 O O . ALA A 1 105 ? -7.778 7.588 -17.772 1.00 92.12 105 ALA A O 1
ATOM 730 N N . ALA A 1 106 ? -6.474 7.698 -15.938 1.00 93.44 106 ALA A N 1
ATOM 731 C CA . ALA A 1 106 ? -5.551 8.711 -16.447 1.00 93.44 106 ALA A CA 1
ATOM 732 C C . ALA A 1 106 ? -4.681 8.185 -17.602 1.00 93.44 106 ALA A C 1
ATOM 734 O O . ALA A 1 106 ? -4.523 8.878 -18.606 1.00 93.44 106 ALA A O 1
ATOM 735 N N . ASP A 1 107 ? -4.194 6.944 -17.513 1.00 94.69 107 ASP A N 1
ATOM 736 C CA . ASP A 1 107 ? -3.487 6.247 -18.597 1.00 94.69 107 ASP A CA 1
ATOM 737 C C . ASP A 1 107 ? -4.383 6.106 -19.846 1.00 94.69 107 ASP A C 1
ATOM 739 O O . ASP A 1 107 ? -3.928 6.268 -20.977 1.00 94.69 107 ASP A O 1
ATOM 743 N N . LYS A 1 108 ? -5.694 5.908 -19.648 1.00 92.88 108 LYS A N 1
ATOM 744 C CA . LYS A 1 108 ? -6.710 5.923 -20.717 1.00 92.88 108 LYS A CA 1
ATOM 745 C C . LYS A 1 108 ? -7.154 7.330 -21.141 1.00 92.88 108 LYS A C 1
ATOM 747 O O . LYS A 1 108 ? -8.040 7.448 -21.985 1.00 92.88 108 LYS A O 1
ATOM 752 N N . LYS A 1 109 ? -6.566 8.386 -20.565 1.00 95.12 109 LYS A N 1
ATOM 753 C CA . LYS A 1 109 ? -6.911 9.803 -20.791 1.00 95.12 109 LYS A CA 1
ATOM 754 C C . LYS A 1 109 ? -8.404 10.106 -20.597 1.00 95.12 109 LYS A C 1
ATOM 756 O O . LYS A 1 109 ? -8.950 11.002 -21.237 1.00 95.12 109 LYS A O 1
ATOM 761 N N . LEU A 1 110 ? -9.075 9.365 -19.714 1.00 92.19 110 LEU A N 1
ATOM 762 C CA . LEU A 1 110 ? -10.479 9.604 -19.395 1.00 92.19 110 LEU A CA 1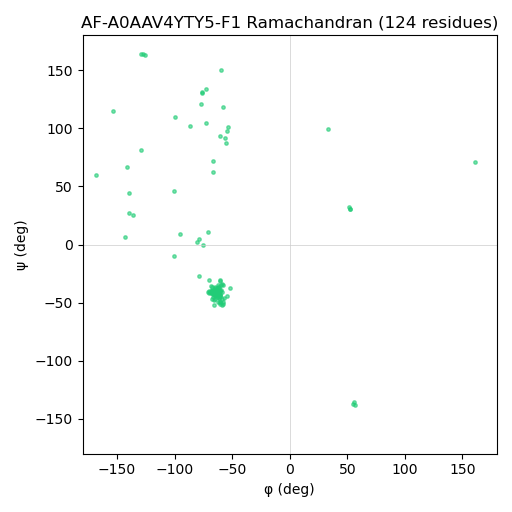
ATOM 763 C C . LEU A 1 110 ? -10.598 10.874 -18.545 1.00 92.19 110 LEU A C 1
ATOM 765 O O . LEU A 1 110 ? -9.886 11.039 -17.553 1.00 92.19 110 LEU A O 1
ATOM 769 N N . ALA A 1 111 ? -11.539 11.744 -18.903 1.00 92.12 111 ALA A N 1
ATOM 770 C CA . ALA A 1 111 ? -11.853 12.967 -18.170 1.00 92.12 111 ALA A CA 1
ATOM 771 C C . ALA A 1 111 ? -13.361 13.069 -17.885 1.00 92.12 111 ALA A C 1
ATOM 773 O O . ALA A 1 111 ? -14.175 12.349 -18.470 1.00 92.12 111 ALA A O 1
ATOM 774 N N . GLY A 1 112 ? -13.733 13.952 -16.955 1.00 92.25 112 GLY A N 1
ATOM 775 C CA . GLY A 1 112 ? -15.131 14.239 -16.623 1.00 92.25 112 GLY A CA 1
ATOM 776 C C . GLY A 1 112 ? -15.937 13.001 -16.208 1.00 92.25 112 GLY A C 1
ATOM 777 O O . GLY A 1 112 ? -15.453 12.129 -15.481 1.00 92.25 112 GLY A O 1
ATOM 778 N N . ALA A 1 1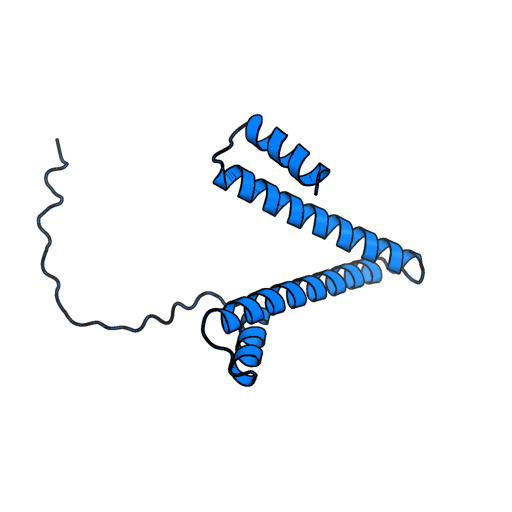13 ? -17.179 12.909 -16.686 1.00 92.38 113 ALA A N 1
ATOM 779 C CA . ALA A 1 113 ? -18.110 11.836 -16.330 1.00 92.38 113 ALA A CA 1
ATOM 780 C C . ALA A 1 113 ? -17.606 10.425 -16.703 1.00 92.38 113 ALA A C 1
ATOM 782 O O . ALA A 1 113 ? -17.884 9.457 -15.986 1.00 92.38 113 ALA A O 1
ATOM 783 N N . ALA A 1 114 ? -16.822 10.304 -17.782 1.00 92.81 114 ALA A N 1
ATOM 784 C CA . ALA A 1 114 ? -16.241 9.033 -18.215 1.00 92.81 114 ALA A CA 1
ATOM 785 C C . ALA A 1 114 ? -15.188 8.519 -17.220 1.00 92.81 114 ALA A C 1
ATOM 787 O O . ALA A 1 114 ? -15.182 7.332 -16.888 1.00 92.81 114 ALA A O 1
ATOM 788 N N . LYS A 1 115 ? -14.353 9.421 -16.678 1.00 93.81 115 LYS A N 1
ATOM 789 C CA . LYS A 1 115 ? -13.393 9.090 -15.613 1.00 93.81 115 LYS A CA 1
ATOM 790 C C . LYS A 1 115 ? -14.125 8.571 -14.373 1.00 93.81 115 LYS A C 1
ATOM 792 O O . LYS A 1 115 ? -13.785 7.504 -13.868 1.00 93.81 115 LYS A O 1
ATOM 797 N N . ASN A 1 116 ? -15.157 9.285 -13.918 1.00 92.88 116 ASN A N 1
ATOM 798 C CA . ASN A 1 116 ? -15.898 8.909 -12.711 1.00 92.88 116 ASN A CA 1
ATOM 799 C C . ASN A 1 116 ? -16.605 7.547 -12.860 1.00 92.88 116 ASN A C 1
ATOM 801 O O . ASN A 1 116 ? -16.511 6.695 -11.980 1.00 92.88 116 ASN A O 1
ATOM 805 N N . SER A 1 117 ? -17.239 7.301 -14.011 1.00 93.94 117 SER A N 1
ATOM 806 C CA . SER A 1 117 ? -17.911 6.023 -14.298 1.00 93.94 117 SER A CA 1
ATOM 807 C C . SER A 1 117 ? -16.930 4.849 -14.350 1.00 93.94 117 SER A C 1
ATOM 809 O O . SER A 1 117 ? -17.230 3.768 -13.838 1.00 93.94 117 SER A O 1
ATOM 811 N N . PHE A 1 118 ? -15.742 5.060 -14.928 1.00 94.88 118 PHE A N 1
ATOM 812 C CA . PHE A 1 118 ? -14.689 4.048 -14.956 1.00 94.88 118 PHE A CA 1
ATOM 813 C C . PHE A 1 118 ? -14.182 3.727 -13.551 1.00 94.88 118 PHE A C 1
ATOM 815 O O . PHE A 1 118 ? -14.091 2.553 -13.204 1.00 94.88 118 PHE A O 1
ATOM 822 N N . ILE A 1 119 ? -13.896 4.742 -12.730 1.00 93.00 119 ILE A N 1
ATOM 823 C CA . ILE A 1 119 ? -13.404 4.529 -11.362 1.00 93.00 119 ILE A CA 1
ATOM 824 C C . ILE A 1 119 ? -14.448 3.778 -10.538 1.00 93.00 119 ILE A C 1
ATOM 826 O O . ILE A 1 119 ? -14.124 2.744 -9.963 1.00 93.00 119 ILE A O 1
ATOM 830 N N . GLN A 1 120 ? -15.707 4.222 -10.548 1.00 92.56 120 GLN A N 1
ATOM 831 C CA . GLN A 1 120 ? -16.797 3.555 -9.826 1.00 92.56 120 GLN A CA 1
ATOM 832 C C . GLN A 1 120 ? -16.921 2.075 -10.205 1.00 92.56 120 GLN A C 1
ATOM 834 O O . GLN A 1 120 ? -17.041 1.203 -9.342 1.00 92.56 120 GLN A O 1
ATOM 839 N N . LYS A 1 121 ? -16.843 1.766 -11.504 1.00 93.12 121 LYS A N 1
ATOM 840 C CA . LYS A 1 121 ? -16.911 0.383 -11.983 1.00 93.12 121 LYS A CA 1
ATOM 841 C C . LYS A 1 121 ? -15.652 -0.407 -11.622 1.00 93.12 121 LYS A C 1
ATOM 843 O O . LYS A 1 121 ? -15.754 -1.547 -11.182 1.00 93.12 121 LYS A O 1
ATOM 848 N N . CYS A 1 122 ? -14.481 0.207 -11.738 1.00 93.56 122 CYS A N 1
ATOM 849 C CA . CYS A 1 122 ? -13.195 -0.400 -11.414 1.00 93.56 122 CYS A CA 1
ATOM 850 C C . CYS A 1 122 ? -13.084 -0.770 -9.928 1.00 93.56 122 CYS A C 1
ATOM 852 O O . CYS A 1 122 ? -12.700 -1.893 -9.624 1.00 93.56 122 CYS A O 1
ATOM 854 N N . VAL A 1 123 ? -13.489 0.116 -9.011 1.00 91.25 123 VAL A N 1
ATOM 855 C CA . VAL A 1 123 ? -13.457 -0.160 -7.563 1.00 91.25 123 VAL A CA 1
ATOM 856 C C . VAL A 1 123 ? -14.512 -1.202 -7.169 1.00 91.25 123 VAL A C 1
ATOM 858 O O . VAL A 1 123 ? -14.293 -1.976 -6.244 1.00 91.25 123 VAL A O 1
ATOM 861 N N . LYS A 1 124 ? -15.644 -1.275 -7.882 1.00 88.38 124 LYS A N 1
ATOM 862 C CA . LYS A 1 124 ? -16.714 -2.249 -7.602 1.00 88.38 124 LYS A CA 1
ATOM 863 C C . LYS A 1 124 ? -16.441 -3.662 -8.132 1.00 88.38 124 LYS A C 1
ATOM 865 O O . LYS A 1 124 ? -16.962 -4.618 -7.572 1.00 88.38 124 LYS A O 1
ATOM 870 N N . THR A 1 125 ? -15.650 -3.793 -9.195 1.00 80.69 125 THR A N 1
ATOM 871 C CA . THR A 1 125 ? -15.303 -5.092 -9.820 1.00 80.69 125 T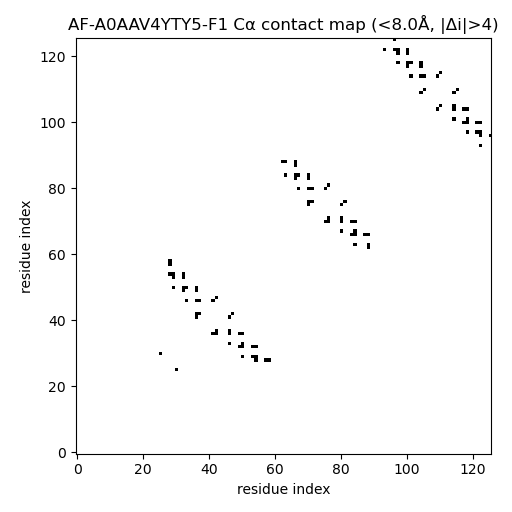HR A CA 1
ATOM 872 C C . THR A 1 125 ? -13.959 -5.641 -9.306 1.00 80.69 125 THR A C 1
ATOM 874 O O . THR A 1 125 ? -13.399 -6.566 -9.883 1.00 80.69 125 THR A O 1
ATOM 877 N N . ALA A 1 126 ? -13.410 -4.993 -8.278 1.00 62.50 126 ALA A N 1
ATOM 878 C CA . ALA A 1 126 ? -12.031 -5.073 -7.822 1.00 62.50 126 ALA A CA 1
ATOM 879 C C . ALA A 1 126 ? -11.667 -6.278 -6.969 1.00 62.50 126 ALA A C 1
ATOM 881 O O . ALA A 1 126 ? -12.513 -6.716 -6.163 1.00 62.50 126 ALA A O 1
#

Solvent-accessible surface area (backbone atoms only — not comparable to full-atom values): 7348 Å² total; per-residue (Å²): 143,70,88,78,82,80,83,85,86,87,85,84,89,72,92,74,92,68,82,70,75,76,79,64,87,65,50,73,56,46,54,52,26,46,50,54,27,52,78,69,67,43,58,71,70,59,23,54,54,49,29,56,49,43,35,50,50,51,51,52,51,51,50,50,53,51,28,47,48,56,23,51,76,68,66,40,58,72,72,57,22,53,52,48,28,54,50,44,53,54,50,50,51,50,50,53,44,41,52,52,30,48,49,56,28,52,77,68,66,44,57,70,71,60,26,54,54,50,30,58,50,45,55,71,75,103

Sequence (126 aa):
MKRILMVLSLCVTVMGMGMGVAQSATSGAQQECEAQAAVKKLAGAAKTSFVGKCVKDASASAKASQCEKAAADKKLAGAAKNSFVQKCLKTDAAADKAAQCEKAAADKKLAGAAKNSFIQKCVKTA

pLDDT: mean 80.92, std 17.34, range [39.22, 95.12]

Radius of gyration: 23.33 Å; Cα contacts (8 Å, |Δi|>4): 60; chains: 1; bounding box: 52×49×59 Å

Secondary structure (DSSP, 8-state):
--TTSSS--------------------HHHHHHHHHHHHTT--HHHHHHHHHHHHHHHHHHHHHHHHHHHHHHTT--HHHHHHHHHHHHHHHHHHHHHHHHHHHHHHTT--HHHHHHHHHHHHHT-

Organism: Aeromonas caviae (NCBI:txid648)

Mean predicted aligned error: 13.31 Å

Foldseek 3Di:
DPVPPPDPDPDDDDDDPPPPPPPPVQPPQLVVQLVVCVVVVHDDPRSVVSSVVSSVVVVLVVQLVVQLVVCVVVVHDDPRSVVSSVVSSVVVVLVVQLVVQLVVCVVVVHDDPRSVVSSVVSSVVD